Protein AF-A0A920PMZ0-F1 (afdb_monomer_lite)

Radius of gyration: 15.36 Å; chains: 1; bounding box: 42×38×35 Å

Sequence (95 aa):
MTNRIVRLFHARFDPDLEGDRTVVMDDVMAKINAGLERVLNLDEDRILQGFINAVNSTLRTNYYQLGENATPASYLSLKFDFKCNSENARTQTDV

pLDDT: mean 78.6, std 14.81, range [31.53, 90.0]

Foldseek 3Di:
DVVLLVQLLCLVAPPPDPDDSVVSNVVSVVVVVVVLVPDPDPVVSVVSVVSSQQSVQWDDWQQPPQPPVSHRDPDIDTDGDPDPPCVVVPPPDDD

Structure (mmCIF, N/CA/C/O backbone):
data_AF-A0A920PMZ0-F1
#
_entry.id   AF-A0A920PMZ0-F1
#
loop_
_atom_site.group_PDB
_atom_site.id
_atom_site.type_symbol
_atom_site.label_atom_id
_atom_site.label_alt_id
_atom_site.label_comp_id
_atom_site.label_asym_id
_atom_site.label_entity_id
_atom_site.label_seq_id
_atom_site.pdbx_PDB_ins_code
_atom_site.Cartn_x
_atom_site.Cartn_y
_atom_site.Cartn_z
_atom_site.occupancy
_atom_site.B_iso_or_equiv
_atom_site.auth_seq_id
_atom_site.auth_comp_id
_atom_site.auth_asym_id
_atom_site.auth_atom_id
_atom_site.pdbx_PDB_model_num
ATOM 1 N N . MET A 1 1 ? -11.671 -6.977 4.989 1.00 75.69 1 MET A N 1
ATOM 2 C CA . MET A 1 1 ? -10.963 -5.684 5.088 1.00 75.69 1 MET A CA 1
ATOM 3 C C . MET A 1 1 ? -9.471 -5.829 4.787 1.00 75.69 1 MET A C 1
ATOM 5 O O . MET A 1 1 ? -9.007 -5.242 3.822 1.00 75.69 1 MET A O 1
ATOM 9 N N . THR A 1 2 ? -8.745 -6.701 5.492 1.00 79.81 2 THR A N 1
ATOM 10 C CA . THR A 1 2 ? -7.283 -6.910 5.365 1.00 79.81 2 THR A CA 1
ATOM 11 C C . THR A 1 2 ? -6.777 -7.177 3.940 1.00 79.81 2 THR A C 1
ATOM 13 O O . THR A 1 2 ? -5.766 -6.616 3.533 1.00 79.81 2 THR A O 1
ATOM 16 N N . ASN A 1 3 ? -7.510 -7.956 3.132 1.00 85.06 3 ASN A N 1
ATOM 17 C CA . ASN A 1 3 ? -7.165 -8.198 1.721 1.00 85.06 3 ASN A CA 1
ATOM 18 C C . ASN A 1 3 ? -7.069 -6.897 0.893 1.00 85.06 3 ASN A C 1
ATOM 20 O O . ASN A 1 3 ? -6.239 -6.801 -0.004 1.00 85.06 3 ASN A O 1
ATOM 24 N N . ARG A 1 4 ? -7.863 -5.868 1.225 1.00 85.81 4 ARG A N 1
ATOM 25 C CA . ARG A 1 4 ? -7.839 -4.579 0.517 1.00 85.81 4 ARG A CA 1
ATOM 26 C C . ARG A 1 4 ? -6.552 -3.800 0.786 1.00 85.81 4 ARG A C 1
ATOM 28 O O . ARG A 1 4 ? -6.041 -3.166 -0.124 1.00 85.81 4 ARG A O 1
ATOM 35 N N . ILE A 1 5 ? -5.999 -3.899 1.996 1.00 85.44 5 ILE A N 1
ATOM 36 C CA . ILE A 1 5 ? -4.710 -3.281 2.348 1.00 85.44 5 ILE A CA 1
ATOM 37 C C . ILE A 1 5 ? -3.581 -3.935 1.542 1.00 85.44 5 ILE A C 1
ATOM 39 O O . ILE A 1 5 ? -2.733 -3.247 0.981 1.00 85.44 5 ILE A O 1
ATOM 43 N N . VAL A 1 6 ? -3.614 -5.263 1.411 1.00 88.50 6 VAL A N 1
ATOM 44 C CA . VAL A 1 6 ? -2.669 -5.999 0.556 1.00 88.50 6 VAL A CA 1
ATOM 45 C C . VAL A 1 6 ? -2.836 -5.581 -0.906 1.00 88.50 6 VAL A C 1
ATOM 47 O O . VAL A 1 6 ? -1.856 -5.311 -1.592 1.00 88.50 6 VAL A O 1
ATOM 50 N N . ARG A 1 7 ? -4.077 -5.424 -1.377 1.00 87.88 7 ARG A N 1
ATOM 51 C CA . ARG A 1 7 ? -4.363 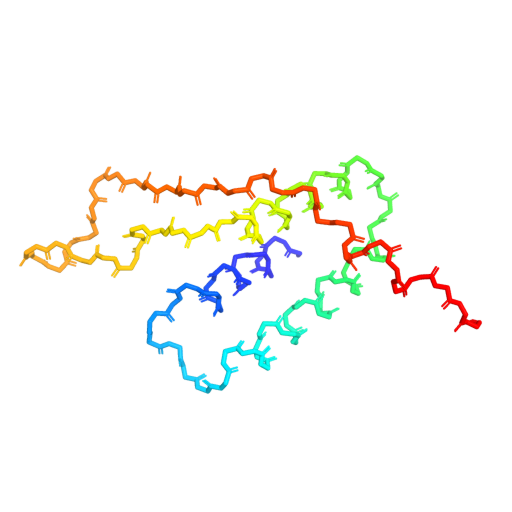-4.925 -2.728 1.00 87.88 7 ARG A CA 1
ATOM 52 C C . ARG A 1 7 ? -3.820 -3.511 -2.962 1.00 87.88 7 ARG A C 1
ATOM 54 O O . ARG A 1 7 ? -3.300 -3.256 -4.040 1.00 87.88 7 ARG A O 1
ATOM 61 N N . LEU A 1 8 ? -3.892 -2.624 -1.967 1.00 86.69 8 LEU A N 1
ATOM 62 C CA . LEU A 1 8 ? -3.302 -1.282 -2.035 1.00 86.69 8 LEU A CA 1
ATOM 63 C C . LEU A 1 8 ? -1.777 -1.355 -2.170 1.00 86.69 8 LEU A C 1
ATOM 65 O O . LEU A 1 8 ? -1.190 -0.625 -2.965 1.00 86.69 8 LEU A O 1
ATOM 69 N N . PHE A 1 9 ? -1.136 -2.262 -1.429 1.00 88.38 9 PHE A N 1
ATOM 70 C CA . PHE A 1 9 ? 0.299 -2.503 -1.553 1.00 88.38 9 PHE A CA 1
ATOM 71 C C . PHE A 1 9 ? 0.672 -2.991 -2.961 1.00 88.38 9 PHE A C 1
ATOM 73 O O . PHE A 1 9 ? 1.614 -2.467 -3.556 1.00 88.38 9 PHE A O 1
ATOM 80 N N . HIS A 1 10 ? -0.088 -3.935 -3.525 1.00 89.31 10 HIS A N 1
ATOM 81 C CA . HIS A 1 10 ? 0.131 -4.381 -4.902 1.00 89.31 10 HIS A CA 1
ATOM 82 C C . HIS A 1 10 ? -0.071 -3.250 -5.908 1.00 89.31 10 HIS A C 1
ATOM 84 O O . HIS A 1 10 ? 0.840 -2.964 -6.674 1.00 89.31 10 HIS A O 1
ATOM 90 N N . ALA A 1 11 ? -1.181 -2.514 -5.826 1.00 88.62 11 ALA A N 1
ATOM 91 C CA . ALA A 1 11 ? -1.434 -1.381 -6.711 1.00 88.62 11 ALA A CA 1
ATOM 92 C C . ALA A 1 11 ? -0.284 -0.355 -6.694 1.00 88.62 11 ALA A C 1
ATOM 94 O O . ALA A 1 11 ? 0.087 0.170 -7.734 1.00 88.62 11 ALA A O 1
ATOM 95 N N . ARG A 1 12 ? 0.342 -0.097 -5.539 1.00 86.75 12 ARG A N 1
ATOM 96 C CA . ARG A 1 12 ? 1.450 0.868 -5.437 1.00 86.75 12 ARG A CA 1
ATOM 97 C C . ARG A 1 12 ? 2.767 0.380 -6.033 1.00 86.75 12 ARG A C 1
ATOM 99 O O . ARG A 1 12 ? 3.490 1.185 -6.624 1.00 86.75 12 ARG A O 1
ATOM 106 N N . PHE A 1 13 ? 3.116 -0.886 -5.823 1.00 87.25 13 PHE A N 1
ATOM 107 C CA . PHE A 1 13 ? 4.485 -1.373 -6.025 1.00 87.25 13 PHE A CA 1
ATOM 108 C C . PHE A 1 13 ? 4.645 -2.402 -7.140 1.00 87.25 13 PHE A C 1
ATOM 110 O O . PHE A 1 13 ? 5.780 -2.641 -7.542 1.00 87.25 13 PHE A O 1
ATOM 117 N N . ASP A 1 14 ? 3.554 -2.983 -7.632 1.00 87.69 14 ASP A N 1
ATOM 118 C CA . ASP A 1 14 ? 3.592 -3.994 -8.684 1.00 87.69 14 ASP A CA 1
ATOM 119 C C . ASP A 1 14 ? 4.072 -3.380 -10.013 1.00 87.69 14 ASP A C 1
ATOM 121 O O . ASP A 1 14 ? 3.427 -2.455 -10.522 1.00 87.69 14 ASP A O 1
ATOM 125 N N . PRO A 1 15 ? 5.229 -3.807 -10.558 1.00 84.31 15 PRO A N 1
ATOM 126 C CA . PRO A 1 15 ? 5.726 -3.315 -11.838 1.00 84.31 15 PRO A CA 1
ATOM 127 C C . PRO A 1 15 ? 4.872 -3.785 -13.021 1.00 84.31 15 PRO A C 1
ATOM 129 O O . PRO A 1 15 ? 4.820 -3.067 -14.016 1.00 84.31 15 PRO A O 1
ATOM 132 N N . ASP A 1 16 ? 4.172 -4.913 -12.890 1.00 86.69 16 ASP A N 1
ATOM 133 C CA . ASP A 1 16 ? 3.390 -5.545 -13.958 1.00 86.69 16 ASP A CA 1
ATOM 134 C C . ASP A 1 16 ? 1.896 -5.182 -13.876 1.00 86.69 16 ASP A C 1
ATOM 136 O O . ASP A 1 16 ? 1.050 -5.806 -14.519 1.00 86.69 16 ASP A O 1
ATOM 140 N N . LEU A 1 17 ? 1.546 -4.164 -13.080 1.00 86.69 17 LEU A N 1
ATOM 141 C CA . LEU A 1 17 ? 0.165 -3.722 -12.920 1.00 86.69 17 LEU A CA 1
ATOM 142 C C . LEU A 1 17 ? -0.422 -3.248 -14.258 1.00 86.69 17 LEU A C 1
ATOM 144 O O . LEU A 1 17 ? 0.007 -2.241 -14.821 1.00 86.69 17 LEU A O 1
ATOM 148 N N . GLU A 1 18 ? -1.469 -3.929 -14.715 1.00 82.44 18 GLU A N 1
ATOM 149 C CA . GLU A 1 18 ? -2.238 -3.515 -15.885 1.00 82.44 18 GLU A CA 1
ATOM 150 C C . GLU A 1 18 ? -3.154 -2.320 -15.558 1.00 82.44 18 GLU A C 1
ATOM 152 O O . GLU A 1 18 ? -3.946 -2.357 -14.611 1.00 82.44 18 GLU A O 1
ATOM 157 N N . GLY A 1 19 ? -3.084 -1.266 -16.378 1.00 83.81 19 GLY A N 1
ATOM 158 C CA . GLY A 1 19 ? -3.939 -0.076 -16.281 1.00 83.81 19 GLY A CA 1
ATOM 159 C C . GLY A 1 19 ? -3.283 1.137 -15.610 1.00 83.81 19 GLY A C 1
ATOM 160 O O . GLY A 1 19 ? -2.074 1.185 -15.395 1.00 83.81 19 GLY A O 1
ATOM 161 N N . ASP A 1 20 ? -4.092 2.160 -15.310 1.00 86.88 20 ASP A N 1
ATOM 162 C CA . ASP A 1 20 ? -3.621 3.353 -14.601 1.00 86.88 20 ASP A CA 1
ATOM 163 C C . ASP A 1 20 ? -3.528 3.068 -13.100 1.00 86.88 20 ASP A C 1
ATOM 165 O O . ASP A 1 20 ? -4.532 2.874 -12.405 1.00 86.88 20 ASP A O 1
ATOM 169 N N . ARG A 1 21 ? -2.292 3.071 -12.602 1.00 87.44 21 ARG A N 1
ATOM 170 C CA . ARG A 1 21 ? -1.969 2.852 -11.195 1.00 87.44 21 ARG A CA 1
ATOM 171 C C . ARG A 1 21 ? -2.754 3.770 -10.260 1.00 87.44 21 ARG A C 1
ATOM 173 O O . ARG A 1 21 ? -3.222 3.309 -9.222 1.00 87.44 21 ARG A O 1
ATOM 180 N N . THR A 1 22 ? -2.916 5.035 -10.630 1.00 86.25 22 THR A N 1
ATOM 181 C CA . THR A 1 22 ? -3.603 6.046 -9.817 1.00 86.25 22 THR A CA 1
ATOM 182 C C . THR A 1 22 ? -5.074 5.682 -9.651 1.00 86.25 22 THR A C 1
ATOM 184 O O . THR A 1 22 ? -5.577 5.627 -8.535 1.00 86.25 22 THR A O 1
ATOM 187 N N . VAL A 1 23 ? -5.732 5.299 -10.749 1.00 88.62 23 VAL A N 1
ATOM 188 C CA . VAL A 1 23 ? -7.149 4.904 -10.752 1.00 88.62 23 VAL A CA 1
ATOM 189 C C . VAL A 1 23 ? -7.382 3.657 -9.899 1.00 88.62 23 VAL A C 1
ATOM 191 O O . VAL A 1 23 ? -8.331 3.603 -9.116 1.00 88.62 23 VAL A O 1
ATOM 194 N N . VAL A 1 24 ? -6.506 2.653 -10.011 1.00 88.62 24 VAL A N 1
ATOM 195 C CA . VAL A 1 24 ? -6.604 1.429 -9.199 1.00 88.62 24 VAL A CA 1
ATOM 196 C C . VAL A 1 24 ? -6.368 1.734 -7.718 1.00 88.62 24 VAL A C 1
ATOM 198 O O . VAL A 1 24 ? -7.066 1.194 -6.859 1.00 88.62 24 VAL A O 1
ATOM 201 N N . MET A 1 25 ? -5.403 2.599 -7.402 1.00 87.69 25 MET A N 1
ATOM 202 C CA . MET A 1 25 ? -5.140 3.027 -6.028 1.00 87.69 25 MET A CA 1
ATOM 203 C C . MET A 1 25 ? -6.342 3.759 -5.424 1.00 87.69 25 MET A C 1
ATOM 205 O O . MET A 1 25 ? -6.752 3.408 -4.317 1.00 87.69 25 MET A O 1
ATOM 209 N N . ASP A 1 26 ? -6.935 4.705 -6.150 1.00 88.12 26 ASP A N 1
ATOM 210 C CA . ASP A 1 26 ? -8.081 5.492 -5.687 1.00 88.12 26 ASP A CA 1
ATOM 211 C C . ASP A 1 26 ? -9.319 4.615 -5.453 1.00 88.12 26 ASP A C 1
ATOM 213 O O . ASP A 1 26 ? -9.969 4.719 -4.411 1.00 88.12 26 ASP A O 1
ATOM 217 N N . ASP A 1 27 ? -9.608 3.676 -6.361 1.00 90.00 27 ASP A N 1
ATOM 218 C CA . ASP A 1 27 ? -10.702 2.709 -6.200 1.00 90.00 27 ASP A CA 1
ATOM 219 C C . ASP A 1 27 ? -10.502 1.818 -4.960 1.00 90.00 27 ASP A C 1
ATOM 221 O O . ASP A 1 27 ? -11.429 1.589 -4.171 1.00 90.00 27 ASP A O 1
ATOM 225 N N . VAL A 1 28 ? -9.279 1.327 -4.744 1.00 88.44 28 VAL A N 1
ATOM 226 C CA . VAL A 1 28 ? -8.959 0.514 -3.565 1.00 88.44 28 VAL A CA 1
ATOM 227 C C . VAL A 1 28 ? -9.064 1.344 -2.285 1.00 88.44 28 VAL A C 1
ATOM 229 O O . VAL A 1 28 ? -9.618 0.849 -1.301 1.00 88.44 28 VAL A O 1
ATOM 232 N N . MET A 1 29 ? -8.604 2.596 -2.296 1.00 86.94 29 MET A N 1
ATOM 233 C CA . MET A 1 29 ? -8.715 3.521 -1.164 1.00 86.94 29 MET A CA 1
ATOM 234 C C . MET A 1 29 ? -10.172 3.839 -0.824 1.00 86.94 29 MET A C 1
ATOM 236 O O . MET A 1 29 ? -10.555 3.735 0.341 1.00 86.94 29 MET A O 1
ATOM 240 N N . ALA A 1 30 ? -11.020 4.119 -1.816 1.00 87.94 30 ALA A N 1
ATOM 241 C CA . ALA A 1 30 ? -12.449 4.345 -1.600 1.00 87.94 30 ALA A CA 1
ATOM 242 C C . ALA A 1 30 ? -13.119 3.126 -0.941 1.00 87.94 30 ALA A C 1
ATOM 244 O O . ALA A 1 30 ? -13.878 3.246 0.022 1.00 87.94 30 ALA A O 1
ATOM 245 N N . LYS A 1 31 ? -12.772 1.920 -1.405 1.00 87.62 31 LYS A N 1
ATOM 246 C CA . LYS A 1 31 ? -13.260 0.656 -0.834 1.00 87.62 31 LYS A CA 1
ATOM 247 C C . LYS A 1 31 ? -12.738 0.375 0.577 1.00 87.62 31 LYS A C 1
ATOM 249 O O . LYS A 1 31 ? -13.392 -0.361 1.319 1.00 87.62 31 LYS A O 1
ATOM 254 N N . ILE A 1 32 ? -11.551 0.870 0.919 1.00 86.25 32 ILE A N 1
ATOM 255 C CA . ILE A 1 32 ? -10.990 0.802 2.271 1.00 86.25 32 ILE A CA 1
ATOM 256 C C . ILE A 1 32 ? -11.768 1.757 3.179 1.00 86.25 32 ILE A C 1
ATOM 258 O O . ILE A 1 32 ? -12.293 1.300 4.188 1.00 86.25 32 ILE A O 1
ATOM 262 N N . ASN A 1 33 ? -11.943 3.020 2.788 1.00 84.94 33 ASN A N 1
ATOM 263 C CA . ASN A 1 33 ? -12.669 4.017 3.583 1.00 84.94 33 ASN A CA 1
ATOM 264 C C . ASN A 1 33 ? -14.108 3.568 3.891 1.00 84.94 33 ASN A C 1
ATOM 266 O O . ASN A 1 33 ? -14.490 3.491 5.055 1.00 84.94 33 ASN A O 1
ATOM 270 N N . ALA A 1 34 ? -14.851 3.099 2.883 1.00 85.25 34 ALA A N 1
ATOM 271 C CA . ALA A 1 34 ? -16.197 2.545 3.079 1.00 85.25 34 ALA A CA 1
ATOM 272 C C . ALA A 1 34 ? -16.223 1.271 3.953 1.00 85.25 34 ALA A C 1
ATOM 274 O O . ALA A 1 34 ? -17.262 0.874 4.482 1.00 85.25 34 ALA A O 1
ATOM 275 N N . GLY A 1 35 ? -15.091 0.567 4.052 1.00 82.31 35 GLY A N 1
ATOM 276 C CA . GLY A 1 35 ? -14.918 -0.575 4.944 1.00 82.31 35 GLY A CA 1
ATOM 277 C C . GLY A 1 35 ? -14.658 -0.160 6.391 1.00 82.31 35 GLY A C 1
ATOM 278 O O . GLY A 1 35 ? -15.187 -0.814 7.285 1.00 82.31 35 GLY A O 1
ATOM 279 N N . LEU A 1 36 ? -13.881 0.909 6.606 1.00 79.81 36 LEU A N 1
ATOM 280 C CA . LEU A 1 36 ? -13.595 1.485 7.926 1.00 79.81 36 LEU A CA 1
ATOM 281 C C . LEU A 1 36 ? -14.862 2.056 8.573 1.00 79.81 36 LEU A C 1
ATOM 283 O O . LEU A 1 36 ? -15.108 1.790 9.742 1.00 79.81 36 LEU A O 1
ATOM 287 N N . GLU A 1 37 ? -15.740 2.699 7.796 1.00 80.44 37 GLU A N 1
ATOM 288 C CA . GLU A 1 37 ? -17.046 3.197 8.273 1.00 80.44 37 GLU A CA 1
ATOM 289 C C . GLU A 1 37 ? -17.939 2.112 8.905 1.00 80.44 37 GLU A C 1
ATOM 291 O O . GLU A 1 37 ? -18.851 2.414 9.672 1.00 80.44 37 GLU A O 1
ATOM 296 N N . ARG A 1 38 ? -17.705 0.834 8.581 1.00 78.75 38 ARG A N 1
ATOM 297 C CA . ARG A 1 38 ? -18.485 -0.305 9.093 1.00 78.75 38 ARG A CA 1
ATOM 298 C C . ARG A 1 38 ? -17.840 -0.989 10.296 1.00 78.75 38 ARG A C 1
ATOM 300 O O . ARG A 1 38 ? -18.398 -1.965 10.799 1.00 78.75 38 ARG A O 1
ATOM 307 N N . VAL A 1 39 ? -16.660 -0.544 10.725 1.00 79.00 39 VAL A N 1
ATOM 308 C CA . VAL A 1 39 ? -15.957 -1.123 11.870 1.00 79.00 39 VAL A CA 1
ATOM 309 C C . VAL A 1 39 ? -16.582 -0.576 13.150 1.00 79.00 39 VAL A C 1
ATOM 311 O O . VAL A 1 39 ? -16.537 0.615 13.429 1.00 79.00 39 VAL A O 1
ATOM 314 N N . LEU A 1 40 ? -17.185 -1.464 13.940 1.00 72.38 40 LEU A N 1
ATOM 315 C CA . LEU A 1 40 ? -17.847 -1.103 15.199 1.00 72.38 40 LEU A CA 1
ATOM 316 C C . LEU A 1 40 ? -16.857 -0.930 16.367 1.00 72.38 40 LEU A C 1
ATOM 318 O O . LEU A 1 40 ? -17.230 -0.402 17.411 1.00 72.38 40 LEU A O 1
ATOM 322 N N . ASN A 1 41 ? -15.613 -1.398 16.209 1.00 78.12 41 ASN A N 1
ATOM 323 C CA . ASN A 1 41 ? -14.589 -1.422 17.250 1.00 78.12 41 ASN A CA 1
ATOM 324 C C . ASN A 1 41 ? -13.477 -0.392 16.978 1.00 78.12 41 ASN A C 1
ATOM 326 O O . ASN A 1 41 ? -12.734 -0.509 16.004 1.00 78.12 41 ASN A O 1
ATOM 330 N N . LEU A 1 42 ? -13.329 0.586 17.876 1.00 75.94 42 LEU A N 1
ATOM 331 C CA . LEU A 1 42 ? -12.344 1.671 17.768 1.00 75.94 42 LEU A CA 1
ATOM 332 C C . LEU A 1 42 ? -10.886 1.180 17.776 1.00 75.94 42 LEU A C 1
ATOM 334 O O . LEU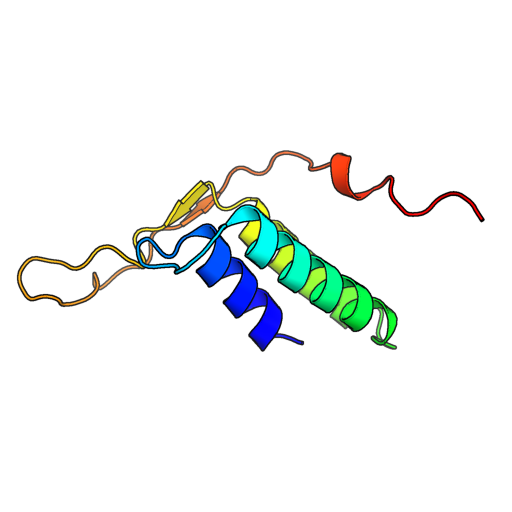 A 1 42 ? -10.031 1.770 17.115 1.00 75.94 42 LEU A O 1
ATOM 338 N N . ASP A 1 43 ? -10.583 0.103 18.502 1.00 73.38 43 ASP A N 1
ATOM 339 C CA . ASP A 1 43 ? -9.211 -0.413 18.567 1.00 73.38 43 ASP A CA 1
ATOM 340 C C . ASP A 1 43 ? -8.798 -1.091 17.253 1.00 73.38 43 ASP A C 1
ATOM 342 O O . ASP A 1 43 ? -7.667 -0.932 16.787 1.00 73.38 43 ASP A O 1
ATOM 346 N N . GLU A 1 44 ? -9.727 -1.805 16.613 1.00 75.94 44 GLU A N 1
ATOM 347 C CA . GLU A 1 44 ? -9.505 -2.400 15.292 1.00 75.94 44 GLU A CA 1
ATOM 348 C C . GLU A 1 44 ? -9.326 -1.325 14.220 1.00 75.94 44 GLU A C 1
ATOM 350 O O . GLU A 1 44 ? -8.429 -1.446 13.384 1.00 75.94 44 GLU A O 1
ATOM 355 N N . ASP A 1 45 ? -10.118 -0.253 14.280 1.00 81.50 45 ASP A N 1
ATOM 356 C CA . ASP A 1 45 ? -9.979 0.898 13.388 1.00 81.50 45 ASP A CA 1
ATOM 357 C C . ASP A 1 45 ? -8.577 1.520 13.492 1.00 81.50 45 ASP A C 1
ATOM 359 O O . ASP A 1 45 ? -7.868 1.656 12.491 1.00 81.50 45 ASP A O 1
ATOM 363 N N . ARG A 1 46 ? -8.093 1.763 14.717 1.00 83.50 46 ARG A N 1
ATOM 364 C CA . ARG A 1 46 ? -6.747 2.308 14.951 1.00 83.50 46 ARG A CA 1
ATOM 365 C C . ARG A 1 46 ? -5.639 1.418 14.381 1.00 83.50 46 ARG A C 1
ATOM 367 O O . ARG A 1 46 ? -4.674 1.930 13.804 1.00 83.50 46 ARG A O 1
ATOM 374 N N . ILE A 1 47 ? -5.755 0.099 14.539 1.00 86.19 47 ILE A N 1
ATOM 375 C CA . ILE A 1 47 ? -4.791 -0.865 13.992 1.00 86.19 47 ILE A CA 1
ATOM 376 C C . ILE A 1 47 ? -4.806 -0.820 12.457 1.00 86.19 47 ILE A C 1
ATOM 378 O O . ILE A 1 47 ? -3.746 -0.725 11.832 1.00 86.19 47 ILE A O 1
ATOM 382 N N . LEU A 1 48 ? -5.990 -0.845 11.841 1.00 85.12 48 LEU A N 1
ATOM 383 C CA . LEU A 1 48 ? -6.144 -0.801 10.385 1.00 85.12 48 LEU A CA 1
ATOM 384 C C . LEU A 1 48 ? -5.616 0.511 9.798 1.00 85.12 48 LEU A C 1
ATOM 386 O O . LEU A 1 48 ? -4.882 0.479 8.807 1.00 85.12 48 LEU A O 1
ATOM 390 N N . GLN A 1 49 ? -5.901 1.644 10.441 1.00 83.94 49 GLN A N 1
ATOM 391 C CA . GLN A 1 49 ? -5.375 2.947 10.046 1.00 83.94 49 GLN A CA 1
ATOM 392 C C . GLN A 1 49 ? -3.843 2.982 10.117 1.00 83.94 49 GLN A C 1
ATOM 394 O O . GLN A 1 49 ? -3.189 3.520 9.221 1.00 83.94 49 GLN A O 1
ATOM 399 N N . GLY A 1 50 ? -3.253 2.347 11.135 1.00 86.00 50 GLY A N 1
ATOM 400 C CA . GLY A 1 50 ? -1.805 2.167 11.249 1.00 86.00 50 GLY A CA 1
ATOM 401 C C . GLY A 1 50 ? -1.206 1.410 10.061 1.00 86.00 50 GLY A C 1
ATOM 402 O O . GLY A 1 50 ? -0.210 1.852 9.487 1.00 86.00 50 GLY A O 1
ATOM 403 N N . PHE A 1 51 ? -1.839 0.314 9.634 1.00 87.31 51 PHE A N 1
ATOM 404 C CA . PHE A 1 51 ? -1.393 -0.449 8.464 1.00 87.31 51 PHE A CA 1
ATOM 405 C C . PHE A 1 51 ? -1.552 0.323 7.151 1.00 87.31 51 PHE A C 1
ATOM 407 O O . PHE A 1 51 ? -0.640 0.306 6.325 1.00 87.31 51 PHE A O 1
ATOM 414 N N . ILE A 1 52 ? -2.671 1.027 6.960 1.00 87.00 52 ILE A N 1
ATOM 415 C CA . ILE A 1 52 ? -2.897 1.873 5.777 1.00 87.00 52 ILE A CA 1
ATOM 416 C C . ILE A 1 52 ? -1.812 2.949 5.688 1.00 87.00 52 ILE A C 1
ATOM 418 O O . ILE A 1 52 ? -1.2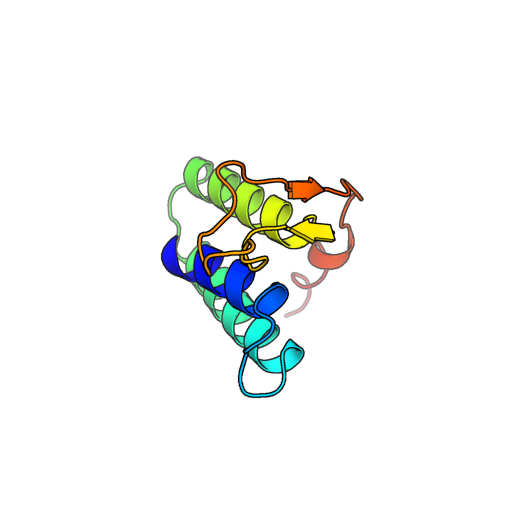06 3.142 4.633 1.00 87.00 52 ILE A O 1
ATOM 422 N N . ASN A 1 53 ? -1.510 3.601 6.812 1.00 87.62 53 ASN A N 1
ATOM 423 C CA . ASN A 1 53 ? -0.455 4.604 6.883 1.00 87.62 53 ASN A CA 1
ATOM 424 C C . ASN A 1 53 ? 0.921 3.994 6.592 1.00 87.62 53 ASN A C 1
ATOM 426 O O . ASN A 1 53 ? 1.671 4.562 5.806 1.00 87.62 53 ASN A O 1
ATOM 430 N N . ALA A 1 54 ? 1.241 2.817 7.136 1.00 87.75 54 ALA A N 1
ATOM 431 C CA . ALA A 1 54 ? 2.506 2.138 6.855 1.00 87.75 54 ALA A CA 1
ATOM 432 C C . ALA A 1 54 ? 2.678 1.815 5.358 1.00 87.75 54 ALA A C 1
ATOM 434 O O . ALA A 1 54 ? 3.741 2.067 4.785 1.00 87.75 54 ALA A O 1
ATOM 435 N N . VAL A 1 55 ? 1.625 1.316 4.700 1.00 88.06 55 VAL A N 1
ATOM 436 C CA . VAL A 1 55 ? 1.638 1.055 3.251 1.00 88.06 55 VAL A CA 1
ATOM 437 C C . VAL A 1 55 ? 1.823 2.356 2.464 1.00 88.06 55 VAL A C 1
ATOM 439 O O . VAL A 1 55 ? 2.649 2.404 1.551 1.00 88.06 55 VAL A O 1
ATOM 442 N N . ASN A 1 56 ? 1.131 3.433 2.843 1.00 85.81 56 ASN A N 1
ATOM 443 C CA . ASN A 1 56 ? 1.249 4.731 2.173 1.00 85.81 56 ASN A CA 1
ATOM 444 C C . ASN A 1 56 ? 2.611 5.412 2.380 1.00 85.81 56 ASN A C 1
ATOM 446 O O . ASN A 1 56 ? 3.122 6.040 1.453 1.00 85.81 56 ASN A O 1
ATOM 450 N N . SER A 1 57 ? 3.219 5.247 3.555 1.00 88.19 57 SER A N 1
ATOM 451 C CA . SER A 1 57 ? 4.556 5.750 3.896 1.00 88.19 57 SER A CA 1
ATOM 452 C C . SER A 1 57 ? 5.694 4.904 3.324 1.00 88.19 57 SER A C 1
ATOM 454 O O . SER A 1 57 ? 6.860 5.280 3.449 1.00 88.19 57 SER A O 1
ATOM 456 N N . THR A 1 58 ? 5.402 3.755 2.711 1.00 89.62 58 THR A N 1
ATOM 457 C CA . THR A 1 58 ? 6.433 2.940 2.064 1.00 89.62 58 THR A CA 1
ATOM 458 C C . THR A 1 58 ? 6.925 3.658 0.801 1.00 89.62 58 THR A C 1
ATOM 460 O O . THR A 1 58 ? 6.145 3.980 -0.095 1.00 89.62 58 THR A O 1
ATOM 463 N N . LEU A 1 59 ? 8.234 3.903 0.725 1.00 84.81 59 LEU A N 1
ATOM 464 C CA . LEU A 1 59 ? 8.909 4.524 -0.417 1.00 84.81 59 LEU A CA 1
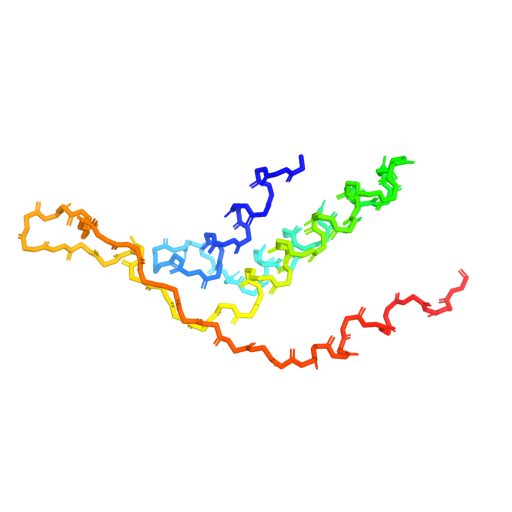ATOM 465 C C . LEU A 1 59 ? 9.460 3.492 -1.399 1.00 84.81 59 LEU A C 1
ATOM 467 O O . LEU A 1 59 ? 9.402 3.683 -2.610 1.00 84.81 59 LEU A O 1
ATOM 471 N N . ARG A 1 60 ? 10.058 2.415 -0.879 1.00 85.62 60 ARG A N 1
ATOM 472 C CA . ARG A 1 60 ? 10.689 1.376 -1.696 1.00 85.62 60 ARG A CA 1
ATOM 473 C C . ARG A 1 60 ? 10.511 0.016 -1.050 1.00 85.62 60 ARG A C 1
ATOM 475 O O . ARG A 1 60 ? 10.698 -0.121 0.159 1.00 85.62 60 ARG A O 1
ATOM 482 N N . THR A 1 61 ? 10.233 -0.976 -1.885 1.00 89.44 61 THR A N 1
ATOM 483 C CA . THR A 1 61 ? 10.214 -2.389 -1.519 1.00 89.44 61 THR A CA 1
ATOM 484 C C . THR A 1 61 ? 11.036 -3.195 -2.517 1.00 89.44 61 THR A C 1
ATOM 486 O O . THR A 1 61 ? 11.056 -2.870 -3.703 1.00 89.44 61 THR A O 1
ATOM 489 N N . ASN A 1 62 ? 11.728 -4.229 -2.040 1.00 88.44 62 ASN A N 1
ATOM 490 C CA . ASN A 1 62 ? 12.378 -5.225 -2.897 1.00 88.44 62 ASN A CA 1
ATOM 491 C C . ASN A 1 62 ? 11.455 -6.411 -3.226 1.00 88.44 62 ASN A C 1
ATOM 493 O O . ASN A 1 62 ? 11.908 -7.361 -3.849 1.00 88.44 62 ASN A O 1
ATOM 497 N N . TYR A 1 63 ? 10.185 -6.376 -2.815 1.00 86.62 63 TYR A N 1
ATOM 498 C CA . TYR A 1 63 ? 9.260 -7.506 -2.944 1.00 86.62 63 TYR A CA 1
ATOM 499 C C . TYR A 1 63 ? 9.124 -8.042 -4.382 1.00 86.62 63 TYR A C 1
ATOM 501 O O . TYR A 1 63 ? 9.027 -9.248 -4.573 1.00 86.62 63 TYR A O 1
ATOM 509 N N . TYR A 1 64 ? 9.176 -7.161 -5.386 1.00 84.62 64 TYR A N 1
ATOM 510 C CA . TYR A 1 64 ? 9.076 -7.530 -6.807 1.00 84.62 64 TYR A CA 1
ATOM 511 C C . TYR A 1 64 ? 10.431 -7.784 -7.474 1.00 84.62 64 TYR A C 1
ATOM 513 O O . TYR A 1 64 ? 10.492 -8.085 -8.662 1.00 84.62 64 TYR A O 1
ATOM 521 N N . GLN A 1 65 ? 11.536 -7.640 -6.739 1.00 83.44 65 GLN A N 1
ATOM 522 C CA . GLN A 1 65 ? 12.856 -7.941 -7.277 1.00 83.44 65 GLN A CA 1
ATOM 523 C C . GLN A 1 65 ? 13.109 -9.443 -7.180 1.00 83.44 65 GLN A C 1
ATOM 525 O O . GLN A 1 65 ? 13.285 -9.998 -6.094 1.00 83.44 65 GLN A O 1
ATOM 530 N N . LEU A 1 66 ? 13.152 -10.089 -8.340 1.00 81.00 66 LEU A N 1
ATOM 531 C CA . LEU A 1 66 ? 13.579 -11.473 -8.472 1.00 81.00 66 LEU A CA 1
ATOM 532 C C . LEU A 1 66 ? 15.108 -11.529 -8.598 1.00 81.00 66 LEU A C 1
ATOM 534 O O . LEU A 1 66 ? 15.711 -10.725 -9.310 1.00 81.00 66 LEU A O 1
ATOM 538 N N . GLY A 1 67 ? 15.736 -12.460 -7.878 1.00 74.19 67 GLY A N 1
ATOM 539 C CA . GLY A 1 67 ? 17.167 -12.747 -7.995 1.00 74.19 67 GLY A CA 1
ATOM 540 C C . GLY A 1 67 ? 17.504 -13.565 -9.248 1.00 74.19 67 GLY A C 1
ATOM 541 O O . GLY A 1 67 ? 16.629 -13.876 -10.053 1.00 74.19 67 GLY A O 1
ATOM 542 N N . GLU A 1 68 ? 18.772 -13.970 -9.383 1.00 70.81 68 GLU A N 1
ATOM 543 C CA . GLU A 1 68 ? 19.315 -14.641 -10.584 1.00 70.81 68 GLU A CA 1
ATOM 544 C C . GLU A 1 68 ? 18.554 -15.903 -11.033 1.00 70.81 68 GLU A C 1
ATOM 546 O O . GLU A 1 68 ? 18.571 -16.229 -12.214 1.00 70.81 68 GLU A O 1
ATOM 551 N N . ASN A 1 69 ? 17.834 -16.580 -10.131 1.00 75.75 69 ASN A N 1
ATOM 552 C CA . ASN A 1 69 ? 17.077 -17.803 -10.433 1.00 75.75 69 ASN A CA 1
ATOM 553 C C . ASN A 1 69 ? 15.552 -17.601 -10.462 1.00 75.75 69 ASN A C 1
ATOM 555 O O . ASN A 1 69 ? 14.809 -18.539 -10.181 1.00 75.75 69 ASN A O 1
ATOM 559 N N . ALA A 1 70 ? 15.069 -16.377 -10.712 1.00 75.00 70 ALA A N 1
ATOM 560 C CA . ALA A 1 70 ? 13.654 -16.012 -10.552 1.00 75.00 70 ALA A CA 1
ATOM 561 C C . ALA A 1 70 ? 13.106 -16.286 -9.132 1.00 75.00 70 ALA A C 1
ATOM 563 O O . ALA A 1 70 ? 11.899 -16.376 -8.912 1.00 75.00 70 ALA A O 1
ATOM 564 N N . THR A 1 71 ? 13.999 -16.417 -8.149 1.00 76.31 71 THR A N 1
ATOM 565 C CA . THR A 1 71 ? 13.648 -16.616 -6.745 1.00 76.31 71 THR A CA 1
ATOM 566 C C . THR A 1 71 ? 13.538 -15.263 -6.051 1.00 76.31 71 THR A C 1
ATOM 568 O O . THR A 1 71 ? 14.446 -14.438 -6.212 1.00 76.31 71 THR A O 1
ATOM 571 N N . PRO A 1 72 ? 12.491 -15.019 -5.246 1.00 76.69 72 PRO A N 1
ATOM 572 C CA . PRO A 1 72 ? 12.439 -13.831 -4.406 1.00 76.69 72 PRO A CA 1
ATOM 573 C C . PRO A 1 72 ? 13.621 -13.824 -3.427 1.00 76.69 72 PRO A C 1
ATOM 575 O O . PRO A 1 72 ? 14.096 -14.879 -2.999 1.00 76.69 72 PRO A O 1
ATOM 578 N N . ALA A 1 73 ? 14.113 -12.636 -3.076 1.00 77.31 73 ALA A N 1
ATOM 579 C CA . ALA A 1 73 ? 15.178 -12.504 -2.087 1.00 77.31 73 ALA A CA 1
ATOM 580 C C . ALA A 1 73 ? 14.751 -13.115 -0.738 1.00 77.31 73 ALA A C 1
ATOM 582 O O . ALA A 1 73 ? 13.614 -12.936 -0.304 1.00 77.31 73 ALA A O 1
ATOM 583 N N . SER A 1 74 ? 15.677 -13.761 -0.019 1.00 83.44 74 SER A N 1
ATOM 584 C CA . SER A 1 74 ? 15.413 -14.345 1.312 1.00 83.44 74 SER A CA 1
ATOM 585 C C . SER A 1 74 ? 15.087 -13.311 2.402 1.00 83.44 74 SER A C 1
ATOM 587 O O . SER A 1 74 ? 14.899 -13.672 3.562 1.00 83.44 74 SER A O 1
ATOM 589 N 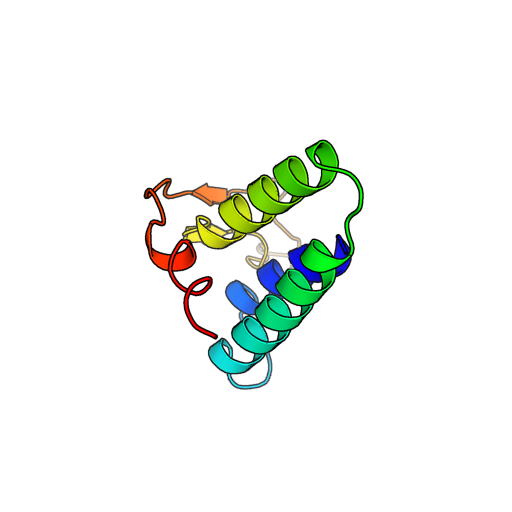N . TYR A 1 75 ? 15.059 -12.022 2.056 1.00 84.06 75 TYR A N 1
ATOM 590 C CA . TYR A 1 75 ? 14.784 -10.911 2.954 1.00 84.06 75 TYR A CA 1
ATOM 591 C C . TYR A 1 75 ? 13.831 -9.904 2.302 1.00 84.06 75 TYR A C 1
ATOM 593 O O . TYR A 1 75 ? 13.923 -9.611 1.108 1.00 84.06 75 TYR A O 1
ATOM 601 N N . LEU A 1 76 ? 12.954 -9.316 3.116 1.00 86.69 76 LEU A N 1
ATOM 602 C CA . LEU A 1 76 ? 12.091 -8.204 2.729 1.00 86.69 76 LEU A CA 1
ATOM 603 C C . LEU A 1 76 ? 12.682 -6.897 3.268 1.00 86.69 76 LEU A C 1
ATOM 605 O O . LEU A 1 76 ? 12.842 -6.725 4.473 1.00 86.69 76 LEU A O 1
ATOM 609 N N . SER A 1 77 ? 13.006 -5.973 2.370 1.00 88.25 77 SER A N 1
ATOM 610 C CA . SER A 1 77 ? 13.465 -4.624 2.693 1.00 88.25 77 SER A CA 1
ATOM 611 C C . SER A 1 77 ? 12.372 -3.617 2.371 1.00 88.25 77 SER A C 1
ATOM 613 O O . SER A 1 77 ? 12.036 -3.417 1.205 1.00 88.25 77 SER A O 1
ATOM 615 N N . LEU A 1 78 ? 11.862 -2.947 3.403 1.00 89.06 78 LEU A N 1
ATOM 616 C CA . LEU A 1 78 ? 10.902 -1.854 3.278 1.00 89.06 78 LEU A CA 1
ATOM 617 C C . LEU A 1 78 ? 11.559 -0.563 3.753 1.00 89.06 78 LEU A C 1
ATOM 619 O O . LEU A 1 78 ? 12.056 -0.484 4.876 1.00 89.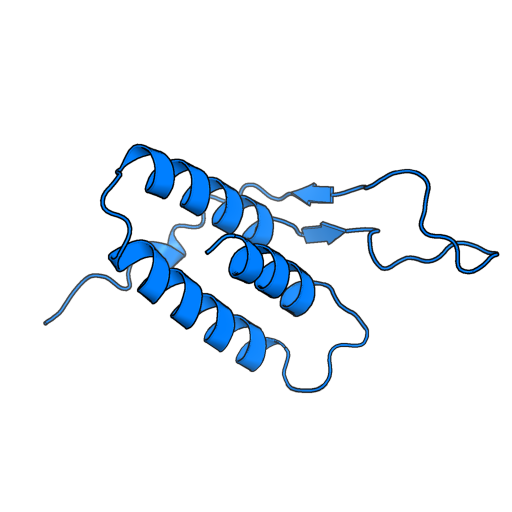06 78 LEU A O 1
ATOM 623 N N . LYS A 1 79 ? 11.569 0.455 2.893 1.00 88.94 79 LYS A N 1
ATOM 624 C CA . LYS A 1 79 ? 11.978 1.807 3.278 1.00 88.94 79 LYS A CA 1
ATOM 625 C C . LYS A 1 79 ? 10.732 2.639 3.532 1.00 88.94 79 LYS A C 1
ATOM 627 O O . LYS A 1 79 ? 9.937 2.811 2.613 1.00 88.94 79 LYS A O 1
ATOM 632 N N . PHE A 1 80 ? 10.605 3.177 4.739 1.00 88.38 80 PHE A N 1
ATOM 633 C CA . PHE A 1 80 ? 9.506 4.055 5.129 1.00 88.38 80 PHE A CA 1
ATOM 634 C C . PHE A 1 80 ? 9.983 5.501 5.236 1.00 88.38 80 PHE A C 1
ATOM 636 O O . PHE A 1 80 ? 11.109 5.752 5.668 1.00 88.38 80 PHE A O 1
ATOM 643 N N . ASP A 1 81 ? 9.115 6.435 4.868 1.00 86.19 81 ASP A N 1
ATOM 644 C CA . ASP A 1 81 ? 9.239 7.842 5.233 1.00 86.19 81 ASP A CA 1
ATOM 645 C C . ASP A 1 81 ? 8.029 8.235 6.075 1.00 86.19 81 ASP A C 1
ATOM 647 O O . ASP A 1 81 ? 6.894 8.315 5.595 1.00 86.19 81 ASP A O 1
ATOM 651 N N . PHE A 1 82 ? 8.275 8.433 7.366 1.00 68.25 82 PHE A N 1
ATOM 652 C CA . PHE A 1 82 ? 7.261 8.882 8.307 1.00 68.25 82 PHE A CA 1
ATOM 653 C C . PHE A 1 82 ? 7.126 10.399 8.203 1.00 68.25 82 PHE A C 1
ATOM 655 O O . PHE A 1 82 ? 7.490 11.139 9.115 1.00 68.25 82 PHE A O 1
ATOM 662 N N . LYS A 1 83 ? 6.586 10.880 7.083 1.00 63.75 83 LYS A N 1
ATOM 663 C CA . LYS A 1 83 ? 6.008 12.221 7.074 1.00 63.75 83 LYS A CA 1
ATOM 664 C C . LYS A 1 83 ? 4.663 12.167 7.779 1.00 63.75 83 LYS A C 1
ATOM 666 O O . LYS A 1 83 ? 3.884 11.236 7.586 1.00 63.75 83 LYS A O 1
ATOM 671 N N . CYS A 1 84 ? 4.391 13.177 8.599 1.00 47.00 84 CYS A N 1
ATOM 672 C CA . CYS A 1 84 ? 3.045 13.427 9.091 1.00 47.00 84 CYS A CA 1
ATOM 673 C C . CYS A 1 84 ? 2.163 13.714 7.867 1.00 47.00 84 CYS A C 1
ATOM 675 O O . CYS A 1 84 ? 2.225 14.807 7.307 1.00 47.00 84 CYS A O 1
ATOM 677 N N . ASN A 1 85 ? 1.419 12.708 7.396 1.00 49.56 85 ASN A N 1
ATOM 678 C CA . ASN A 1 85 ? 0.493 12.848 6.279 1.00 49.56 85 ASN A CA 1
ATOM 679 C C . ASN A 1 85 ? -0.746 13.613 6.766 1.00 49.56 85 ASN A C 1
ATOM 681 O O . ASN A 1 85 ? -1.776 13.019 7.075 1.00 49.56 85 ASN A O 1
ATOM 685 N N . SER A 1 86 ? -0.629 14.934 6.903 1.00 48.16 86 SER A N 1
ATOM 686 C CA . SER A 1 86 ? -1.738 15.815 7.290 1.00 48.16 86 SER A CA 1
ATOM 687 C C . SER A 1 86 ? -2.775 16.000 6.173 1.00 48.16 86 SER A C 1
ATOM 689 O O . SER A 1 86 ? -3.782 16.676 6.379 1.00 48.16 86 SER A O 1
ATOM 691 N N . GLU A 1 87 ? -2.564 15.383 5.006 1.00 47.50 87 GLU A N 1
ATOM 692 C CA . GLU A 1 87 ? -3.413 15.547 3.822 1.00 47.50 87 GLU A CA 1
ATOM 693 C C . GLU A 1 87 ? -4.676 14.670 3.856 1.00 47.50 87 GLU A C 1
ATOM 695 O O . GLU A 1 87 ? -5.701 15.072 3.314 1.00 47.50 87 GLU A O 1
ATOM 700 N N . ASN A 1 88 ? -4.682 13.554 4.598 1.00 45.97 88 ASN A N 1
ATOM 701 C CA . ASN A 1 88 ? -5.885 12.717 4.750 1.00 45.97 88 ASN A CA 1
ATOM 702 C C . ASN A 1 88 ? -6.857 13.198 5.844 1.00 45.97 88 ASN A C 1
ATOM 704 O O . ASN A 1 88 ? -7.920 12.612 6.013 1.00 45.97 88 ASN A O 1
ATOM 708 N N . ALA A 1 89 ? -6.524 14.259 6.587 1.00 40.69 89 ALA A N 1
ATOM 709 C CA . ALA A 1 89 ? -7.361 14.774 7.674 1.00 40.69 89 ALA A CA 1
ATOM 710 C C . ALA A 1 89 ? -8.427 15.794 7.216 1.00 40.69 89 ALA A C 1
ATOM 712 O O . ALA A 1 89 ? -9.072 16.407 8.063 1.00 40.69 89 ALA A O 1
ATOM 713 N N . ARG A 1 90 ? -8.597 16.035 5.903 1.00 38.22 90 ARG A N 1
ATOM 714 C CA . ARG A 1 90 ? -9.435 17.142 5.391 1.00 38.22 90 ARG A CA 1
ATOM 715 C C . ARG A 1 90 ? -10.585 16.763 4.456 1.00 38.22 90 ARG A C 1
ATOM 717 O O . ARG A 1 90 ? -11.222 17.667 3.933 1.00 38.22 90 ARG A O 1
ATOM 724 N N . THR A 1 91 ? -10.918 15.485 4.278 1.00 39.50 91 THR A N 1
ATOM 725 C CA . THR A 1 91 ? -12.113 15.101 3.489 1.00 39.50 91 THR A CA 1
ATOM 726 C C . THR A 1 91 ? -13.340 14.772 4.344 1.00 39.50 91 THR A C 1
ATOM 728 O O . THR A 1 91 ? -14.295 14.193 3.843 1.00 39.50 91 THR A O 1
ATOM 731 N N . GLN A 1 92 ? -13.341 15.166 5.621 1.00 42.72 92 GLN A N 1
ATOM 732 C CA . GLN A 1 92 ? -14.506 15.066 6.502 1.00 42.72 92 GLN A CA 1
ATOM 733 C C . GLN A 1 92 ? -14.930 16.455 7.006 1.00 42.72 92 GLN A C 1
ATOM 735 O O . GLN A 1 92 ? -14.943 16.693 8.208 1.00 42.72 92 GLN A O 1
ATOM 740 N N . THR A 1 93 ? -15.276 17.367 6.093 1.00 38.25 93 THR A N 1
ATOM 741 C CA . THR A 1 93 ? -16.151 18.509 6.407 1.00 38.25 93 THR A CA 1
ATOM 742 C C . THR A 1 93 ? -17.015 18.838 5.185 1.00 38.25 93 THR A C 1
ATOM 744 O O . THR A 1 93 ? -16.493 18.877 4.074 1.00 38.25 93 THR A O 1
ATOM 747 N N . ASP A 1 94 ? -18.305 19.082 5.444 1.00 31.53 94 ASP A N 1
ATOM 748 C CA . ASP A 1 94 ? -19.350 19.663 4.578 1.00 31.53 94 ASP A CA 1
ATOM 749 C C . ASP A 1 94 ? -20.145 18.703 3.667 1.00 31.53 94 ASP A C 1
ATOM 751 O O . ASP A 1 94 ? -19.841 18.568 2.484 1.00 31.53 94 ASP A O 1
ATOM 755 N N . VAL A 1 95 ? -21.197 18.047 4.192 1.00 39.12 95 VAL A N 1
ATOM 756 C CA . VAL A 1 95 ? -22.611 18.523 4.239 1.00 39.12 95 VAL A CA 1
ATOM 757 C C . VAL A 1 95 ? -23.511 17.568 5.026 1.00 39.12 95 VAL A C 1
ATOM 759 O O . VAL A 1 95 ? -23.274 16.342 4.975 1.00 39.12 95 VAL A O 1
#

Secondary structure (DSSP, 8-state):
-HHHHHHHHHHHH-TT--S-HHHHHHHHHHHHHHHHTT---HHHHHHHHHHHHHHHTEEEE-TT-B-TTSPBPSS--EEE-----GGGGSSS---